Protein AF-J6ILP9-F1 (afdb_monomer_lite)

Structure (mmCIF, N/CA/C/O backbone):
data_AF-J6ILP9-F1
#
_entry.id   AF-J6ILP9-F1
#
loop_
_atom_site.group_PDB
_atom_site.id
_atom_site.type_symbol
_atom_site.label_atom_id
_atom_site.label_alt_id
_atom_site.label_comp_id
_atom_site.label_asym_id
_atom_site.label_entity_id
_atom_site.label_seq_id
_atom_site.pdbx_PDB_ins_code
_atom_site.Cartn_x
_atom_site.Cartn_y
_atom_site.Cartn_z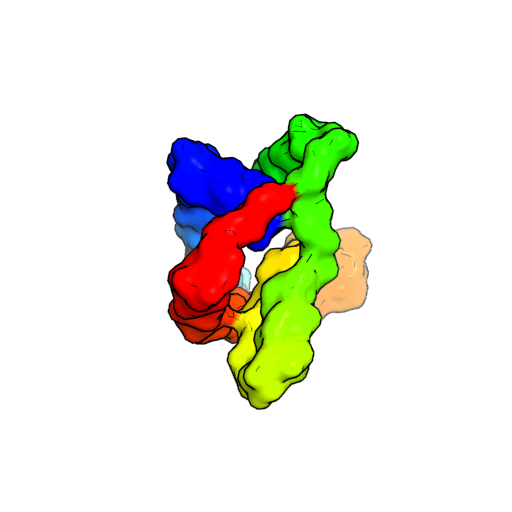
_atom_site.occupancy
_atom_site.B_iso_or_equiv
_atom_site.auth_seq_id
_atom_site.auth_comp_id
_atom_site.auth_asym_id
_atom_site.auth_atom_id
_atom_site.pdbx_PDB_model_num
ATOM 1 N N . MET A 1 1 ? -9.457 4.785 19.044 1.00 45.38 1 MET A N 1
ATOM 2 C CA . MET A 1 1 ? -8.866 5.696 18.059 1.00 45.38 1 MET A CA 1
ATOM 3 C C . MET A 1 1 ? -7.417 5.879 18.427 1.00 45.38 1 MET A C 1
ATOM 5 O O . MET A 1 1 ? -7.141 6.404 19.494 1.00 45.38 1 MET A O 1
ATOM 9 N N . THR A 1 2 ? -6.480 5.365 17.628 1.00 55.53 2 THR A N 1
ATOM 10 C CA . THR A 1 2 ? -5.105 5.849 17.805 1.00 55.53 2 THR A CA 1
ATOM 11 C C . THR A 1 2 ? -5.114 7.303 17.346 1.00 55.53 2 THR A C 1
ATOM 13 O O . THR A 1 2 ? -5.745 7.619 16.338 1.00 55.53 2 THR A O 1
ATOM 16 N N . ARG A 1 3 ? -4.427 8.213 18.041 1.00 59.03 3 ARG A N 1
ATOM 17 C CA . ARG A 1 3 ? -4.394 9.623 17.612 1.00 59.03 3 ARG A CA 1
ATOM 18 C C . ARG A 1 3 ? -3.878 9.844 16.195 1.00 59.03 3 ARG A C 1
ATOM 20 O O . ARG A 1 3 ? -4.102 10.908 15.642 1.00 59.03 3 ARG A O 1
ATOM 27 N N . LEU A 1 4 ? -3.211 8.854 15.603 1.00 61.06 4 LEU A N 1
ATOM 28 C CA . LEU A 1 4 ? -2.854 8.862 14.191 1.00 61.06 4 LEU A CA 1
ATOM 29 C C . LEU A 1 4 ? -4.095 8.899 13.288 1.00 61.06 4 LEU A C 1
ATOM 31 O O . LEU A 1 4 ? -4.177 9.699 12.365 1.00 61.06 4 LEU A O 1
ATOM 35 N N . GLU A 1 5 ? -5.085 8.060 13.587 1.00 60.81 5 GLU A N 1
ATOM 36 C CA . GLU A 1 5 ? -6.342 8.006 12.843 1.00 60.81 5 GLU A CA 1
ATOM 37 C C . GLU A 1 5 ? -7.188 9.262 13.075 1.00 60.81 5 GLU A C 1
ATOM 39 O O . GLU A 1 5 ? -7.799 9.757 12.131 1.00 60.81 5 GLU A O 1
ATOM 44 N N . ASP A 1 6 ? -7.187 9.813 14.293 1.00 61.84 6 ASP A N 1
ATOM 45 C CA . ASP A 1 6 ? -7.864 11.085 14.585 1.00 61.84 6 ASP A CA 1
ATOM 46 C C . ASP A 1 6 ? -7.164 12.268 13.930 1.00 61.84 6 ASP A C 1
ATOM 48 O O . ASP A 1 6 ? -7.821 13.158 13.397 1.00 61.84 6 ASP A O 1
ATOM 52 N N . HIS A 1 7 ? -5.831 12.261 13.910 1.00 63.66 7 HIS A N 1
ATOM 53 C CA . HIS A 1 7 ? -5.047 13.254 13.195 1.00 63.66 7 HIS A CA 1
ATOM 54 C C . HIS A 1 7 ? -5.366 13.214 11.704 1.00 63.66 7 HIS A C 1
ATOM 56 O O . HIS A 1 7 ? -5.635 14.260 11.134 1.00 63.66 7 HIS A O 1
ATOM 62 N N . TYR A 1 8 ? -5.442 12.033 11.086 1.00 65.38 8 TYR A N 1
ATOM 63 C CA . TYR A 1 8 ? -5.860 11.915 9.686 1.00 65.38 8 TYR A CA 1
ATOM 64 C C . TYR A 1 8 ? -7.339 12.237 9.464 1.00 65.38 8 TYR A C 1
ATOM 66 O O . TYR A 1 8 ? -7.713 12.665 8.377 1.00 65.38 8 TYR A O 1
ATOM 74 N N . ARG A 1 9 ? -8.198 12.092 10.476 1.00 63.53 9 ARG A N 1
ATOM 75 C CA . ARG A 1 9 ? -9.588 12.557 10.403 1.00 63.53 9 ARG A CA 1
ATOM 76 C C . ARG A 1 9 ? -9.684 14.088 10.445 1.00 63.53 9 ARG A C 1
ATOM 78 O O . ARG A 1 9 ? -10.529 14.649 9.755 1.00 63.53 9 ARG A O 1
ATOM 85 N N . LEU A 1 10 ? -8.846 14.751 11.244 1.00 60.47 10 LEU A N 1
ATOM 86 C CA . LEU A 1 10 ? -8.837 16.210 11.439 1.00 60.47 10 LEU A CA 1
ATOM 87 C C . LEU A 1 10 ? -7.968 16.955 10.411 1.00 60.47 10 LEU A C 1
ATOM 89 O O . LEU A 1 10 ? -8.250 18.100 10.067 1.00 60.47 10 LEU A O 1
ATOM 93 N N . HIS A 1 11 ? -6.940 16.292 9.889 1.00 64.88 11 HIS A N 1
ATOM 94 C CA . HIS A 1 11 ? -6.002 16.785 8.885 1.00 64.88 11 HIS A CA 1
ATOM 95 C C . HIS A 1 11 ? -5.864 15.754 7.753 1.00 64.88 11 HIS A C 1
ATOM 97 O O . HIS A 1 11 ? -4.792 15.186 7.555 1.00 64.88 11 HIS A O 1
ATOM 103 N N . PRO A 1 12 ? -6.942 15.480 6.997 1.00 59.50 12 PRO A N 1
ATOM 104 C CA . PRO A 1 12 ? -6.927 14.438 5.973 1.00 59.50 12 PRO A CA 1
ATOM 105 C C . PRO A 1 12 ? -6.024 14.784 4.791 1.00 59.50 12 PRO A C 1
ATOM 107 O O . PRO A 1 12 ? -5.537 13.883 4.121 1.00 59.50 12 PRO A O 1
ATOM 110 N N . PHE A 1 13 ? -5.801 16.072 4.522 1.00 61.31 13 PHE A N 1
ATOM 111 C CA . PHE A 1 13 ? -5.192 16.532 3.276 1.00 61.31 13 PHE A CA 1
ATOM 112 C C . PHE A 1 13 ? -3.766 16.012 3.020 1.00 61.31 13 PHE A C 1
ATOM 114 O O . PHE A 1 13 ? -3.552 15.500 1.924 1.00 61.31 13 PHE A O 1
ATOM 121 N N . PRO A 1 14 ? -2.802 16.077 3.961 1.00 68.75 14 PRO A N 1
ATOM 122 C CA . PRO A 1 14 ? -1.432 15.629 3.694 1.00 68.75 14 PRO A CA 1
ATOM 123 C C . PRO A 1 14 ? -1.358 14.122 3.420 1.00 68.75 14 PRO A C 1
ATOM 125 O O . PRO A 1 14 ? -0.902 13.710 2.352 1.00 68.75 14 PRO A O 1
ATOM 128 N N . PHE A 1 15 ? -1.923 13.311 4.316 1.00 71.56 15 PHE A N 1
ATOM 129 C CA . PHE A 1 15 ? -1.988 11.861 4.154 1.00 71.56 15 PHE A CA 1
ATOM 130 C C . PHE A 1 15 ? -2.765 11.442 2.900 1.00 71.56 15 PHE A C 1
ATOM 132 O O . PHE A 1 15 ? -2.312 10.578 2.152 1.00 71.56 15 PHE A O 1
ATOM 139 N N . PHE A 1 16 ? -3.919 12.062 2.633 1.00 78.94 16 PHE A N 1
ATOM 140 C CA . PHE A 1 16 ? -4.733 11.751 1.458 1.00 78.94 16 PHE A CA 1
ATOM 141 C C . PHE A 1 16 ? -3.986 12.050 0.158 1.00 78.94 16 PHE A C 1
ATOM 143 O O . PHE A 1 16 ? -3.983 11.213 -0.741 1.00 78.94 16 PHE A O 1
ATOM 150 N N . VAL A 1 17 ? -3.318 13.204 0.061 1.00 84.94 17 VAL A N 1
ATOM 151 C CA . VAL A 1 17 ? -2.549 13.577 -1.135 1.00 84.94 17 VAL A CA 1
ATOM 152 C C . VAL A 1 17 ? -1.388 12.612 -1.356 1.00 84.94 17 VAL A C 1
ATOM 154 O O . VAL A 1 17 ? -1.240 12.100 -2.465 1.00 84.94 17 VAL A O 1
ATOM 157 N N . VAL A 1 18 ? -0.606 12.305 -0.314 1.00 87.50 18 VAL A N 1
ATOM 158 C CA . VAL A 1 18 ? 0.511 11.348 -0.409 1.00 87.50 18 VAL A CA 1
ATOM 159 C C . VAL A 1 18 ? 0.009 9.959 -0.809 1.00 87.50 18 VAL A C 1
ATOM 161 O O . VAL A 1 18 ? 0.597 9.317 -1.678 1.00 87.50 18 VAL A O 1
ATOM 164 N N . HIS A 1 19 ? -1.109 9.508 -0.234 1.00 88.19 19 HIS A N 1
ATOM 165 C CA . HIS A 1 19 ? -1.693 8.207 -0.544 1.00 88.19 19 HIS A CA 1
ATOM 166 C C . HIS A 1 19 ? -2.227 8.136 -1.984 1.00 88.19 19 HIS A C 1
ATOM 168 O O . HIS A 1 19 ? -1.914 7.188 -2.702 1.00 88.19 19 HIS A O 1
ATOM 174 N N . MET A 1 20 ? -2.970 9.150 -2.445 1.00 91.88 20 MET A N 1
ATOM 175 C CA . MET A 1 20 ? -3.480 9.211 -3.823 1.00 91.88 20 MET A CA 1
ATOM 176 C C . MET A 1 20 ? -2.347 9.310 -4.850 1.00 91.88 20 MET A C 1
ATOM 178 O O . MET A 1 20 ? -2.360 8.589 -5.848 1.00 91.88 20 MET A O 1
ATOM 182 N N . ALA A 1 21 ? -1.334 10.144 -4.596 1.00 93.06 21 ALA A N 1
ATOM 183 C CA . ALA A 1 21 ? -0.142 10.211 -5.439 1.00 93.06 21 ALA A CA 1
ATOM 184 C C . ALA A 1 21 ? 0.591 8.858 -5.481 1.00 93.06 21 ALA A C 1
ATOM 186 O O . ALA A 1 21 ? 1.041 8.428 -6.544 1.00 93.06 21 ALA A O 1
ATOM 187 N N . GLY A 1 22 ? 0.651 8.155 -4.344 1.00 93.44 22 GLY A N 1
ATOM 188 C CA . GLY A 1 22 ? 1.220 6.813 -4.245 1.00 93.44 22 GLY A CA 1
ATOM 189 C C . GLY A 1 22 ? 0.478 5.802 -5.117 1.00 93.44 22 GLY A C 1
ATOM 190 O O . GLY A 1 22 ? 1.118 5.026 -5.819 1.00 93.44 22 GLY A O 1
ATOM 191 N N . ILE A 1 23 ? -0.858 5.852 -5.150 1.00 94.12 23 ILE A N 1
ATOM 192 C CA . ILE A 1 23 ? -1.677 5.002 -6.030 1.00 94.12 23 ILE A CA 1
ATOM 193 C C . ILE A 1 23 ? -1.348 5.267 -7.504 1.00 94.12 23 ILE A C 1
ATOM 195 O O . ILE A 1 23 ? -1.161 4.320 -8.264 1.00 94.12 23 ILE A O 1
ATOM 199 N N . VAL A 1 24 ? -1.230 6.533 -7.915 1.00 96.31 24 VAL A N 1
ATOM 200 C CA . VAL A 1 24 ? -0.883 6.883 -9.304 1.00 96.31 24 VAL A CA 1
ATOM 201 C C . VAL A 1 24 ? 0.509 6.361 -9.674 1.00 96.31 24 VAL A C 1
ATOM 203 O O . VAL A 1 24 ? 0.666 5.722 -10.716 1.00 96.31 24 VAL A O 1
ATOM 206 N N . ALA A 1 25 ? 1.506 6.570 -8.810 1.00 95.94 25 ALA A N 1
ATOM 207 C CA . ALA A 1 25 ? 2.857 6.048 -9.014 1.00 95.94 25 ALA A CA 1
ATOM 208 C C . ALA A 1 25 ? 2.869 4.511 -9.084 1.00 95.94 25 ALA A C 1
ATOM 210 O O . ALA A 1 25 ? 3.512 3.931 -9.957 1.00 95.94 25 ALA A O 1
ATOM 211 N N . PHE A 1 26 ? 2.102 3.848 -8.217 1.00 95.81 26 PHE A N 1
ATOM 212 C CA . PHE A 1 26 ? 1.958 2.397 -8.208 1.00 95.81 26 PHE A CA 1
ATOM 213 C C . PHE A 1 26 ? 1.343 1.861 -9.506 1.00 95.81 26 PHE A C 1
ATOM 215 O O . PHE A 1 26 ? 1.891 0.933 -10.100 1.00 95.81 26 PHE A O 1
ATOM 222 N N . LEU A 1 27 ? 0.260 2.471 -9.995 1.00 96.38 27 LEU A N 1
ATOM 223 C CA . LEU A 1 27 ? -0.357 2.093 -11.270 1.00 96.38 27 LEU A CA 1
ATOM 224 C C . LEU A 1 27 ? 0.620 2.267 -12.440 1.00 96.38 27 LEU A C 1
ATOM 226 O O . LEU A 1 27 ? 0.747 1.363 -13.265 1.00 96.38 27 LEU A O 1
ATOM 230 N N . ALA A 1 28 ? 1.358 3.379 -12.483 1.00 96.25 28 ALA A N 1
ATOM 231 C CA . ALA A 1 28 ? 2.386 3.605 -13.498 1.00 96.25 28 ALA A CA 1
ATOM 232 C C . ALA A 1 28 ? 3.503 2.545 -13.439 1.00 96.25 28 ALA A C 1
ATOM 234 O O . ALA A 1 28 ? 3.928 2.053 -14.488 1.00 96.25 28 ALA A O 1
ATOM 235 N N . SER A 1 29 ? 3.931 2.130 -12.239 1.00 95.19 29 SER A N 1
ATOM 236 C CA . SER A 1 29 ? 4.906 1.044 -12.058 1.00 95.19 29 SER A CA 1
ATOM 237 C C . SER A 1 29 ? 4.368 -0.312 -12.510 1.00 95.19 29 SER A C 1
ATOM 239 O O . SER A 1 29 ? 5.104 -1.053 -13.159 1.00 95.19 29 SER A O 1
ATOM 241 N N . ILE A 1 30 ? 3.104 -0.640 -12.218 1.00 95.12 30 ILE A N 1
ATOM 242 C CA . ILE A 1 30 ? 2.485 -1.899 -12.660 1.00 95.12 30 ILE A CA 1
ATOM 243 C C . ILE A 1 30 ? 2.395 -1.942 -14.182 1.00 95.12 30 ILE A C 1
ATOM 245 O O . ILE A 1 30 ? 2.836 -2.912 -14.791 1.00 95.12 30 ILE A O 1
ATOM 249 N N . ILE A 1 31 ? 1.834 -0.897 -14.797 1.00 94.69 31 ILE A N 1
ATOM 250 C CA . ILE A 1 31 ? 1.612 -0.854 -16.247 1.00 94.69 31 ILE A CA 1
ATOM 251 C C . ILE A 1 31 ? 2.951 -0.970 -16.974 1.00 94.69 31 ILE A C 1
ATOM 253 O O . ILE A 1 31 ? 3.115 -1.838 -17.829 1.00 94.69 31 ILE A O 1
ATOM 257 N N . SER A 1 32 ? 3.936 -0.157 -16.584 1.00 94.31 32 SER A N 1
ATOM 258 C CA . SER A 1 32 ? 5.275 -0.217 -17.179 1.00 94.31 32 SER A CA 1
ATOM 259 C C . SER A 1 32 ? 5.983 -1.549 -16.894 1.00 94.31 32 SER A C 1
ATOM 261 O O . SER A 1 32 ? 6.639 -2.082 -17.784 1.00 94.31 32 SER A O 1
ATOM 263 N N . GLY A 1 33 ? 5.796 -2.148 -15.713 1.00 92.50 33 GLY A N 1
ATOM 264 C CA . GLY A 1 33 ? 6.332 -3.471 -15.377 1.00 92.50 33 GLY A CA 1
ATOM 265 C C . GLY A 1 33 ? 5.750 -4.592 -16.246 1.00 92.50 33 GLY A C 1
ATOM 266 O O . GLY A 1 33 ? 6.502 -5.384 -16.808 1.00 92.50 33 GLY A O 1
ATOM 267 N N . ILE A 1 34 ? 4.426 -4.626 -16.430 1.00 92.44 34 ILE A N 1
ATOM 268 C CA . ILE A 1 34 ? 3.746 -5.602 -17.300 1.00 92.44 34 ILE A CA 1
ATOM 269 C C . ILE A 1 34 ? 4.199 -5.438 -18.753 1.00 92.44 34 ILE A C 1
ATOM 271 O O . ILE A 1 34 ? 4.459 -6.431 -19.437 1.00 92.44 34 ILE A O 1
ATOM 275 N N . MET A 1 35 ? 4.324 -4.197 -19.228 1.00 92.06 35 MET A N 1
ATOM 276 C CA . MET A 1 35 ? 4.828 -3.910 -20.570 1.00 92.06 35 MET A CA 1
ATOM 277 C C . MET A 1 35 ? 6.233 -4.492 -20.769 1.00 92.06 35 MET A C 1
ATOM 279 O O . MET A 1 35 ? 6.445 -5.235 -21.722 1.00 92.06 35 MET A O 1
ATOM 283 N N . LEU A 1 36 ? 7.159 -4.234 -19.841 1.00 90.38 36 LEU A N 1
ATOM 284 C CA . LEU A 1 36 ? 8.530 -4.754 -19.903 1.00 90.38 36 LEU A CA 1
ATOM 285 C C . LEU A 1 36 ? 8.598 -6.285 -19.790 1.00 90.38 36 LEU A C 1
ATOM 287 O O . LEU A 1 36 ? 9.436 -6.908 -20.434 1.00 90.38 36 LEU A O 1
ATOM 291 N N . MET A 1 37 ? 7.709 -6.904 -19.008 1.00 88.00 37 MET A N 1
ATOM 292 C CA . MET A 1 37 ? 7.625 -8.365 -18.902 1.00 88.00 37 MET A CA 1
ATOM 293 C C . MET A 1 37 ? 7.118 -9.025 -20.188 1.00 88.00 37 MET A C 1
ATOM 295 O O . MET A 1 37 ? 7.592 -10.095 -20.559 1.00 88.00 37 MET A O 1
ATOM 299 N N . THR A 1 38 ? 6.130 -8.418 -20.845 1.00 88.00 38 THR A N 1
ATOM 300 C CA . THR A 1 38 ? 5.487 -8.982 -22.044 1.00 88.00 38 THR A CA 1
ATOM 301 C C . THR A 1 38 ? 6.230 -8.642 -23.330 1.00 88.00 38 THR A C 1
ATOM 303 O O . THR A 1 38 ? 6.163 -9.403 -24.289 1.00 88.00 38 THR A O 1
ATOM 306 N N . ASN A 1 39 ? 6.957 -7.524 -23.348 1.00 86.94 39 ASN A N 1
ATOM 307 C CA . ASN A 1 39 ? 7.714 -7.048 -24.498 1.00 86.94 39 ASN A CA 1
ATOM 308 C C . ASN A 1 39 ? 9.097 -6.549 -24.038 1.00 86.94 39 ASN A C 1
ATOM 310 O O . ASN A 1 39 ? 9.304 -5.342 -23.906 1.00 86.94 39 ASN A O 1
ATOM 314 N N . PRO A 1 40 ? 10.066 -7.454 -23.807 1.00 76.38 40 PRO A N 1
ATOM 315 C CA . PRO A 1 40 ? 11.388 -7.095 -23.280 1.00 76.38 40 PRO A CA 1
ATOM 316 C C . PRO A 1 40 ? 12.215 -6.192 -24.204 1.00 76.38 40 PRO A C 1
ATOM 318 O O . PRO A 1 40 ? 13.176 -5.576 -23.760 1.00 76.38 40 PRO A O 1
ATOM 321 N N . SER A 1 41 ? 11.853 -6.116 -25.488 1.00 77.62 41 SER A N 1
ATOM 322 C CA . SER A 1 41 ? 12.469 -5.227 -26.478 1.00 77.62 41 SER A CA 1
ATOM 323 C C . SER A 1 41 ? 11.885 -3.810 -26.475 1.00 77.62 41 SER A C 1
ATOM 325 O O . SER A 1 41 ? 12.218 -3.024 -27.361 1.00 77.62 41 SER A O 1
ATOM 327 N N . LEU A 1 42 ? 10.962 -3.496 -25.556 1.00 75.69 42 LEU A N 1
ATOM 328 C CA . LEU A 1 42 ? 10.403 -2.155 -25.433 1.00 75.69 42 LEU A CA 1
ATOM 329 C C . LEU A 1 42 ? 11.478 -1.130 -25.081 1.00 75.69 42 LEU A C 1
ATOM 331 O O . LEU A 1 42 ? 12.419 -1.385 -24.335 1.00 75.69 42 LEU A O 1
ATOM 335 N N . ASP A 1 43 ? 11.271 0.053 -25.640 1.00 71.88 43 ASP A N 1
ATOM 336 C CA . ASP A 1 43 ? 12.248 1.123 -25.700 1.00 71.88 43 ASP A CA 1
ATOM 337 C C . ASP A 1 43 ? 12.614 1.709 -24.321 1.00 71.88 43 ASP A C 1
ATOM 339 O O . ASP A 1 43 ? 11.923 1.510 -23.310 1.00 71.88 43 ASP A O 1
ATOM 343 N N . ASN A 1 44 ? 13.674 2.523 -24.298 1.00 82.94 44 ASN A N 1
ATOM 344 C CA . ASN A 1 44 ? 14.208 3.183 -23.096 1.00 82.94 44 ASN A CA 1
ATOM 345 C C . ASN A 1 44 ? 13.144 3.926 -22.262 1.00 82.94 44 ASN A C 1
ATOM 347 O O . ASN A 1 44 ? 13.278 4.051 -21.041 1.00 82.94 44 ASN A O 1
ATOM 351 N N . THR A 1 45 ? 12.064 4.395 -22.891 1.00 87.12 45 THR A N 1
ATOM 352 C CA . THR A 1 45 ? 10.968 5.110 -22.230 1.00 87.12 45 THR A CA 1
ATOM 353 C C . THR A 1 45 ? 10.222 4.250 -21.211 1.00 87.12 45 THR A C 1
ATOM 355 O O . THR A 1 45 ? 9.954 4.733 -20.113 1.00 87.12 45 THR A O 1
ATOM 358 N N . ALA A 1 46 ? 9.915 2.982 -21.508 1.00 88.75 46 ALA A N 1
ATOM 359 C CA . ALA A 1 46 ? 9.187 2.115 -20.573 1.00 88.75 46 ALA A CA 1
ATOM 360 C C . ALA A 1 46 ? 10.033 1.807 -19.327 1.00 88.75 46 ALA A C 1
ATOM 362 O O . ALA A 1 46 ? 9.548 1.900 -18.197 1.00 88.75 46 ALA A O 1
ATOM 363 N N . HIS A 1 47 ? 11.327 1.543 -19.527 1.00 89.88 47 HIS A N 1
ATOM 364 C CA . HIS A 1 47 ? 12.297 1.397 -18.443 1.00 89.88 47 HIS A CA 1
ATOM 365 C C . HIS A 1 47 ? 12.422 2.666 -17.595 1.00 89.88 47 HIS A C 1
ATOM 367 O O . HIS A 1 47 ? 12.474 2.586 -16.366 1.00 89.88 47 HIS A O 1
ATOM 373 N N . MET A 1 48 ? 12.460 3.837 -18.233 1.00 93.06 48 MET A N 1
ATOM 374 C CA . MET A 1 48 ? 12.539 5.117 -17.536 1.00 93.06 48 MET A CA 1
ATOM 375 C C . MET A 1 48 ? 11.283 5.380 -16.701 1.00 93.06 48 MET A C 1
ATOM 377 O O . MET A 1 48 ? 11.408 5.692 -15.518 1.00 93.06 48 MET A O 1
ATOM 381 N N . VAL A 1 49 ? 10.089 5.195 -17.277 1.00 94.62 49 VAL A N 1
ATOM 382 C CA . VAL A 1 49 ? 8.815 5.342 -16.557 1.00 94.62 49 VAL A CA 1
ATOM 383 C C . VAL A 1 49 ? 8.783 4.411 -15.353 1.00 94.62 49 VAL A C 1
ATOM 385 O O . VAL A 1 49 ? 8.537 4.889 -14.251 1.00 94.62 49 VAL A O 1
ATOM 388 N N . HIS A 1 50 ? 9.124 3.131 -15.531 1.00 94.25 50 HIS A N 1
ATOM 389 C CA . HIS A 1 50 ? 9.122 2.150 -14.445 1.00 94.25 50 HIS A CA 1
ATOM 390 C C . HIS A 1 50 ? 10.061 2.534 -13.295 1.00 94.25 50 HIS A C 1
ATOM 392 O O . HIS A 1 50 ? 9.701 2.423 -12.121 1.00 94.25 50 HIS A O 1
ATOM 398 N N . ARG A 1 51 ? 11.270 3.015 -13.611 1.00 91.88 51 ARG A N 1
ATOM 399 C CA . ARG A 1 51 ? 12.242 3.462 -12.602 1.00 91.88 51 ARG A CA 1
ATOM 400 C C . ARG A 1 51 ? 11.759 4.710 -11.869 1.00 91.88 51 ARG A C 1
ATOM 402 O O . ARG A 1 51 ? 11.806 4.739 -10.642 1.00 91.88 51 ARG A O 1
ATOM 409 N N . ILE A 1 52 ? 11.283 5.717 -12.603 1.00 94.88 52 ILE A N 1
ATOM 410 C CA . ILE A 1 52 ? 10.809 6.981 -12.024 1.00 94.88 52 ILE A CA 1
ATOM 411 C C . ILE A 1 52 ? 9.586 6.738 -11.142 1.00 94.88 52 ILE A C 1
ATOM 413 O O . ILE A 1 52 ? 9.558 7.209 -10.008 1.00 94.88 52 ILE A O 1
ATOM 417 N N . SER A 1 53 ? 8.597 5.983 -11.621 1.00 96.25 53 SER A N 1
ATOM 418 C CA . SER A 1 53 ? 7.385 5.703 -10.853 1.00 96.25 53 SER A CA 1
ATOM 419 C C . SER A 1 53 ? 7.687 4.876 -9.602 1.00 96.25 53 SER A C 1
ATOM 421 O O . SER A 1 53 ? 7.144 5.162 -8.538 1.00 96.25 53 SER A O 1
ATOM 423 N N . SER A 1 54 ? 8.622 3.924 -9.679 1.00 94.25 54 SER A N 1
ATOM 424 C CA . SER A 1 54 ? 9.033 3.121 -8.519 1.00 94.25 54 SER A CA 1
ATOM 425 C C . SER A 1 54 ? 9.826 3.938 -7.493 1.00 94.25 54 SER A C 1
ATOM 427 O O . SER A 1 54 ? 9.614 3.787 -6.290 1.00 94.25 54 SER A O 1
ATOM 429 N N . ALA A 1 55 ? 10.686 4.857 -7.943 1.00 92.81 55 ALA A N 1
ATOM 430 C CA . ALA A 1 55 ? 11.372 5.800 -7.061 1.00 92.81 55 ALA A CA 1
ATOM 431 C C . ALA A 1 55 ? 10.386 6.782 -6.406 1.00 92.81 55 ALA A C 1
ATOM 433 O O . ALA A 1 55 ? 10.462 7.021 -5.201 1.00 92.81 55 ALA A O 1
ATOM 434 N N . ALA A 1 56 ? 9.423 7.306 -7.168 1.00 94.25 56 ALA A N 1
ATOM 435 C CA . ALA A 1 56 ? 8.363 8.158 -6.640 1.00 94.25 56 ALA A CA 1
ATOM 436 C C . ALA A 1 56 ? 7.521 7.418 -5.590 1.00 94.25 56 ALA A C 1
ATOM 438 O O . ALA A 1 56 ? 7.257 7.969 -4.523 1.00 94.25 56 ALA A O 1
ATOM 439 N N . LEU A 1 57 ? 7.167 6.154 -5.848 1.00 93.44 57 LEU A N 1
ATOM 440 C CA . LEU A 1 57 ? 6.447 5.308 -4.898 1.00 93.44 57 LEU A CA 1
ATOM 441 C C . LEU A 1 57 ? 7.229 5.134 -3.586 1.00 93.44 57 LEU A C 1
ATOM 443 O O . LEU A 1 57 ? 6.640 5.261 -2.514 1.00 93.44 57 LEU A O 1
ATOM 447 N N . LEU A 1 58 ? 8.549 4.915 -3.654 1.00 90.88 58 LEU A N 1
ATOM 448 C CA . LEU A 1 58 ? 9.406 4.852 -2.466 1.00 90.88 58 LEU A CA 1
ATOM 449 C C . LEU A 1 58 ? 9.390 6.164 -1.679 1.00 90.88 58 LEU A C 1
ATOM 451 O O . LEU A 1 58 ? 9.210 6.152 -0.464 1.00 90.88 58 LEU A O 1
ATOM 455 N N . LEU A 1 59 ? 9.590 7.293 -2.360 1.00 91.75 59 LEU A N 1
ATOM 456 C CA . LEU A 1 59 ? 9.661 8.606 -1.717 1.00 91.75 59 LEU A CA 1
ATOM 457 C C . LEU A 1 59 ? 8.337 8.974 -1.043 1.00 91.75 59 LEU A C 1
ATOM 459 O O . LEU A 1 59 ? 8.338 9.441 0.094 1.00 91.75 59 LEU A O 1
ATOM 463 N N . LEU A 1 60 ? 7.210 8.713 -1.709 1.00 91.88 60 LEU A N 1
ATOM 464 C CA . LEU A 1 60 ? 5.873 8.926 -1.152 1.00 91.88 60 LEU A CA 1
ATOM 465 C C . LEU A 1 60 ? 5.615 8.008 0.045 1.00 91.88 60 LEU A C 1
ATOM 467 O O . LEU A 1 60 ? 5.066 8.447 1.055 1.00 91.88 60 LEU A O 1
ATOM 471 N N . PHE A 1 61 ? 6.066 6.755 -0.024 1.00 87.81 61 PHE A N 1
ATOM 472 C CA . PHE A 1 61 ? 5.991 5.835 1.103 1.00 87.81 61 PHE A CA 1
ATOM 473 C C . PHE A 1 61 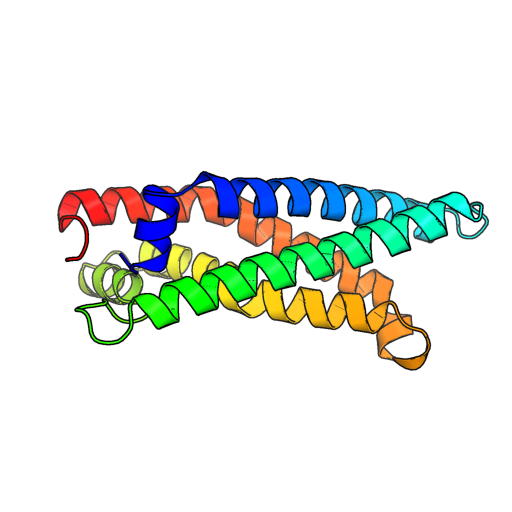? 6.813 6.325 2.307 1.00 87.81 61 PHE A C 1
ATOM 475 O O . PHE A 1 61 ? 6.303 6.359 3.428 1.00 87.81 61 PHE A O 1
ATOM 482 N N . VAL A 1 62 ? 8.056 6.764 2.087 1.00 88.38 62 VAL A N 1
ATOM 483 C CA . VAL A 1 62 ? 8.913 7.340 3.137 1.00 88.38 62 VAL A CA 1
ATOM 484 C C . VAL A 1 62 ? 8.282 8.600 3.727 1.00 88.38 62 VAL A C 1
ATOM 486 O O . VAL A 1 62 ? 8.273 8.749 4.947 1.00 88.38 62 VAL A O 1
ATOM 489 N N . ALA A 1 63 ? 7.708 9.474 2.897 1.00 87.62 63 ALA A N 1
ATOM 490 C CA . ALA A 1 63 ? 6.998 10.663 3.359 1.00 87.62 63 ALA A CA 1
ATOM 491 C C . ALA A 1 63 ? 5.808 10.299 4.264 1.00 87.62 63 ALA A C 1
ATOM 493 O O . ALA A 1 63 ? 5.690 10.844 5.362 1.00 87.62 63 ALA A O 1
ATOM 494 N N . GLY A 1 64 ? 4.981 9.328 3.860 1.00 83.81 64 GLY A N 1
ATOM 495 C CA . GLY A 1 64 ? 3.859 8.843 4.670 1.00 83.81 64 GLY A CA 1
ATOM 496 C C . GLY A 1 64 ? 4.302 8.197 5.989 1.00 83.81 64 GLY A C 1
ATOM 497 O O . GLY A 1 64 ? 3.707 8.445 7.037 1.00 83.81 64 GLY A O 1
ATOM 498 N N . MET A 1 65 ? 5.390 7.420 5.973 1.00 81.81 65 MET A N 1
ATOM 499 C CA . MET A 1 65 ? 5.986 6.854 7.189 1.00 81.81 65 MET A CA 1
ATOM 500 C C . MET A 1 65 ? 6.538 7.938 8.120 1.00 81.81 65 MET A C 1
ATOM 502 O O . MET A 1 65 ? 6.317 7.878 9.329 1.00 81.81 65 MET A O 1
ATOM 506 N N . ALA A 1 66 ? 7.233 8.938 7.575 1.00 83.56 66 ALA A N 1
ATOM 507 C CA . ALA A 1 66 ? 7.767 10.056 8.343 1.00 83.56 66 ALA A CA 1
ATOM 508 C C . ALA A 1 66 ? 6.639 10.857 9.005 1.00 83.56 66 ALA A C 1
ATOM 510 O O . ALA A 1 66 ? 6.712 11.140 10.200 1.00 83.56 66 ALA A O 1
ATOM 511 N N . GLU A 1 67 ? 5.564 11.147 8.269 1.00 80.94 67 GLU A N 1
ATOM 512 C CA . GLU A 1 67 ? 4.357 11.763 8.820 1.00 80.94 67 GLU A CA 1
ATOM 513 C C . GLU A 1 67 ? 3.785 10.918 9.965 1.00 80.94 67 GLU A C 1
ATOM 515 O O . GLU A 1 67 ? 3.554 11.436 11.061 1.00 80.94 67 GLU A O 1
ATOM 520 N N . ALA A 1 68 ? 3.636 9.604 9.762 1.00 76.81 68 ALA A N 1
ATOM 521 C CA . ALA A 1 68 ? 3.106 8.713 10.786 1.00 76.81 68 ALA A CA 1
ATOM 522 C C . ALA A 1 68 ? 3.959 8.719 12.072 1.00 76.81 68 ALA A C 1
ATOM 524 O O . ALA A 1 68 ? 3.432 8.780 13.189 1.00 76.81 68 ALA A O 1
ATOM 525 N N . VAL A 1 69 ? 5.287 8.707 11.925 1.00 77.25 69 VAL A N 1
ATOM 526 C CA . VAL A 1 69 ? 6.237 8.800 13.043 1.00 77.25 69 VAL A CA 1
ATOM 527 C C . VAL A 1 69 ? 6.125 10.150 13.750 1.00 77.25 69 VAL A C 1
ATOM 529 O O . VAL A 1 69 ? 6.027 10.175 14.977 1.00 77.25 69 VAL A O 1
ATOM 532 N N . ILE A 1 70 ? 6.084 11.263 13.011 1.00 78.88 70 ILE A N 1
ATOM 533 C CA . ILE A 1 70 ? 5.966 12.618 13.572 1.00 78.88 70 ILE A CA 1
ATOM 534 C C . ILE A 1 70 ? 4.678 12.754 14.387 1.00 78.88 70 ILE A C 1
ATOM 536 O O . ILE A 1 70 ? 4.709 13.241 15.520 1.00 78.88 70 ILE A O 1
ATOM 540 N N . VAL A 1 71 ? 3.545 12.300 13.850 1.00 73.19 71 VAL A N 1
ATOM 541 C CA . VAL A 1 71 ? 2.247 12.363 14.539 1.00 73.19 71 VAL A CA 1
ATOM 542 C C . VAL A 1 71 ? 2.260 11.507 15.806 1.00 73.19 71 VAL A C 1
ATOM 544 O O . VAL A 1 71 ? 1.777 11.944 16.858 1.00 73.19 71 VAL A O 1
ATOM 547 N N . LYS A 1 72 ? 2.854 10.308 15.745 1.00 71.19 72 LYS A N 1
ATOM 548 C CA . LYS A 1 72 ? 2.987 9.425 16.909 1.00 71.19 72 LYS A CA 1
ATOM 549 C C . LYS A 1 72 ? 3.898 10.027 17.980 1.00 71.19 72 LYS A C 1
ATOM 551 O O . LYS A 1 72 ? 3.520 10.019 19.149 1.00 71.19 72 LYS A O 1
ATOM 556 N N . ALA A 1 73 ? 5.035 10.604 17.594 1.00 72.06 73 ALA A N 1
ATOM 557 C CA . ALA A 1 73 ? 5.967 11.271 18.502 1.00 72.06 73 ALA A CA 1
ATOM 558 C C . ALA A 1 73 ? 5.326 12.486 19.189 1.00 72.06 73 ALA A C 1
ATOM 560 O O . ALA A 1 73 ? 5.398 12.616 20.407 1.00 72.06 73 ALA A O 1
ATOM 561 N N . ARG A 1 74 ? 4.600 13.329 18.439 1.00 71.62 74 ARG A N 1
ATOM 562 C CA . ARG A 1 74 ? 3.845 14.471 18.996 1.00 71.62 74 ARG A CA 1
ATOM 563 C C . ARG A 1 74 ? 2.703 14.054 19.927 1.00 71.62 74 ARG A C 1
ATOM 565 O O . ARG A 1 74 ? 2.231 14.860 20.726 1.00 71.62 74 ARG A O 1
ATOM 572 N N . SER A 1 75 ? 2.249 12.809 19.817 1.00 62.84 75 SER A N 1
ATOM 573 C CA . SER A 1 75 ? 1.195 12.234 20.654 1.00 62.84 75 SER A CA 1
ATOM 574 C C . SER A 1 75 ? 1.732 11.437 21.849 1.00 62.84 75 SER A C 1
ATOM 576 O O . SER A 1 75 ? 0.928 10.917 22.624 1.00 62.84 75 SER A O 1
ATOM 578 N N . ALA A 1 76 ? 3.056 11.324 22.009 1.00 58.81 76 ALA A N 1
ATOM 579 C CA . ALA A 1 76 ? 3.676 10.622 23.128 1.00 58.81 76 ALA A CA 1
ATOM 580 C C . ALA A 1 76 ? 3.348 11.313 24.466 1.00 58.81 76 ALA A C 1
ATOM 582 O O . ALA A 1 76 ? 3.325 12.539 24.555 1.00 58.81 76 ALA A O 1
ATOM 583 N N . GLY A 1 77 ? 3.060 10.524 25.505 1.00 54.00 77 GLY A N 1
ATOM 584 C CA . GLY A 1 77 ? 2.741 11.032 26.847 1.00 54.00 77 GLY A CA 1
ATOM 585 C C . GLY A 1 77 ? 1.296 11.504 27.060 1.00 54.00 77 GLY A C 1
ATOM 586 O O . GLY A 1 77 ? 0.963 11.939 28.157 1.00 54.00 77 GLY A O 1
ATOM 587 N N . ARG A 1 78 ? 0.413 11.406 26.058 1.00 59.44 78 ARG A N 1
ATOM 588 C CA . ARG A 1 78 ? -1.039 11.587 26.250 1.00 59.44 78 ARG A CA 1
ATOM 589 C C . ARG A 1 78 ? -1.725 10.216 26.283 1.00 59.44 78 ARG A C 1
ATOM 591 O O . ARG A 1 78 ? -1.181 9.277 25.706 1.00 59.44 78 ARG A O 1
ATOM 598 N N . SER A 1 79 ? -2.900 10.114 26.923 1.00 54.62 79 SER A N 1
ATOM 599 C CA . SER A 1 79 ? -3.802 8.952 26.790 1.00 54.62 79 SER A CA 1
ATOM 600 C C . SER A 1 79 ? -3.886 8.573 25.314 1.00 54.62 79 SER A C 1
ATOM 602 O O . SER A 1 79 ? -4.328 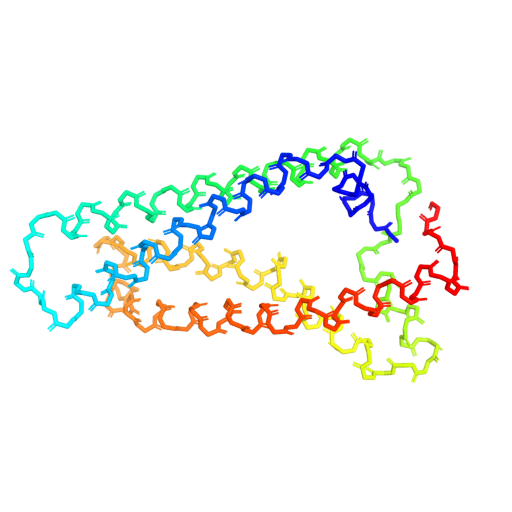9.374 24.491 1.00 54.62 79 SER A O 1
ATOM 604 N N . ASN A 1 80 ? -3.335 7.419 24.958 1.00 54.72 80 ASN A N 1
ATOM 605 C CA . ASN A 1 80 ? -3.342 6.920 23.597 1.00 54.72 80 ASN A CA 1
ATOM 606 C C . ASN A 1 80 ? -3.677 5.438 23.729 1.00 54.72 80 ASN A C 1
ATOM 608 O O . ASN A 1 80 ? -2.900 4.705 24.353 1.00 54.72 80 ASN A O 1
ATOM 612 N N . PRO A 1 81 ? -4.823 4.979 23.209 1.00 57.69 81 PRO A N 1
ATOM 613 C CA . PRO A 1 81 ? -5.154 3.572 23.299 1.00 57.69 81 PRO A CA 1
ATOM 614 C C . PRO A 1 81 ? -4.071 2.759 22.572 1.00 57.69 81 PRO A C 1
ATOM 616 O O . PRO A 1 81 ? -3.601 3.173 21.501 1.00 57.69 81 PRO A O 1
ATOM 619 N N . PRO A 1 82 ? -3.635 1.625 23.147 1.00 57.88 82 PRO A N 1
ATOM 620 C CA . PRO A 1 82 ? -2.560 0.826 22.580 1.00 57.88 82 PRO A CA 1
ATOM 621 C C . PRO A 1 82 ? -2.923 0.335 21.176 1.00 57.88 82 PRO A C 1
ATOM 623 O O . PRO A 1 82 ? -4.098 0.209 20.807 1.00 57.88 82 PRO A O 1
ATOM 626 N N . PHE A 1 83 ? -1.894 0.038 20.378 1.00 56.12 83 PHE A N 1
ATOM 627 C CA . PHE A 1 83 ? -2.086 -0.625 19.092 1.00 56.12 83 PHE A CA 1
ATOM 628 C C . PHE A 1 83 ? -2.911 -1.902 19.306 1.00 56.12 83 PHE A C 1
ATOM 630 O O . PHE A 1 83 ? -2.610 -2.688 20.197 1.00 56.12 83 PHE A O 1
ATOM 637 N N . GLY A 1 84 ? -3.978 -2.081 18.526 1.00 60.81 84 GLY A N 1
ATOM 638 C CA . GLY A 1 84 ? -4.882 -3.221 18.694 1.00 60.81 84 GLY A CA 1
ATOM 639 C C . GLY A 1 84 ? -6.009 -3.037 19.719 1.00 60.81 84 GLY A C 1
ATOM 640 O O . GLY A 1 84 ? -6.809 -3.953 19.859 1.00 60.81 84 GLY A O 1
ATOM 641 N N . TYR A 1 85 ? -6.178 -1.875 20.366 1.00 65.56 85 TYR A N 1
ATOM 642 C CA . TYR A 1 85 ? -7.311 -1.628 21.283 1.00 65.56 85 TYR A CA 1
ATOM 643 C C . TYR A 1 85 ? -8.676 -2.009 20.681 1.00 65.56 85 TYR A C 1
ATOM 645 O O . TYR A 1 85 ? -9.482 -2.661 21.333 1.00 65.56 85 TYR A O 1
ATOM 653 N N . ARG A 1 86 ? -8.922 -1.669 19.406 1.00 68.56 86 ARG A N 1
ATOM 654 C CA . ARG A 1 86 ? -10.170 -2.048 18.721 1.00 68.56 86 ARG A CA 1
ATOM 655 C C . ARG A 1 86 ? -10.285 -3.548 18.465 1.00 68.56 86 ARG A C 1
ATOM 657 O O . ARG A 1 86 ? -11.389 -4.069 18.504 1.00 68.56 86 ARG A O 1
ATOM 664 N N . TYR A 1 87 ? -9.167 -4.230 18.213 1.00 69.00 87 TYR A N 1
ATOM 665 C CA . TYR A 1 87 ? -9.161 -5.687 18.095 1.00 69.00 87 TYR A CA 1
ATOM 666 C C . TYR A 1 87 ? -9.573 -6.329 19.422 1.00 69.00 87 TYR A C 1
ATOM 668 O O . TYR A 1 87 ? -10.480 -7.155 19.422 1.00 69.00 87 TYR A O 1
ATOM 676 N N . HIS A 1 88 ? -8.976 -5.894 20.536 1.00 70.19 88 HIS A N 1
ATOM 677 C CA . HIS A 1 88 ? -9.342 -6.375 21.869 1.00 70.19 88 HIS A CA 1
ATOM 678 C C . HIS A 1 88 ? -10.808 -6.065 22.188 1.00 70.19 88 HIS A C 1
ATOM 680 O O . HIS A 1 88 ? -11.565 -6.982 22.462 1.00 70.19 88 HIS A O 1
ATOM 686 N N . ALA A 1 89 ? -11.261 -4.825 21.981 1.00 67.19 89 ALA A N 1
ATOM 687 C CA . ALA A 1 89 ? -12.657 -4.450 22.211 1.00 67.19 89 ALA A CA 1
ATOM 688 C C . ALA A 1 89 ? -13.663 -5.278 21.380 1.00 67.19 89 ALA A C 1
ATOM 690 O O . ALA A 1 89 ? -14.721 -5.650 21.885 1.00 67.19 89 ALA A O 1
ATOM 691 N N . LEU A 1 90 ? -13.342 -5.604 20.120 1.00 69.88 90 LEU A N 1
ATOM 692 C CA . LEU A 1 90 ? -14.178 -6.462 19.269 1.00 69.88 90 LEU A CA 1
ATOM 693 C C . LEU A 1 90 ? -14.151 -7.929 19.712 1.00 69.88 90 LEU A C 1
ATOM 695 O O . LEU A 1 90 ? -15.194 -8.586 19.711 1.00 69.88 90 LEU A O 1
ATOM 699 N N . ALA A 1 91 ? -12.974 -8.441 20.076 1.00 72.25 91 ALA A N 1
ATOM 700 C CA . ALA A 1 91 ? -12.802 -9.808 20.555 1.00 72.25 91 ALA A CA 1
ATOM 701 C C . ALA A 1 91 ? -13.544 -10.029 21.882 1.00 72.25 91 ALA A C 1
ATOM 703 O O . ALA A 1 91 ? -14.282 -11.008 22.010 1.00 72.25 91 ALA A O 1
ATOM 704 N N . ASP A 1 92 ? -13.419 -9.078 22.807 1.00 74.06 92 ASP A N 1
ATOM 705 C CA . ASP A 1 92 ? -14.038 -9.099 24.134 1.00 74.06 92 ASP A CA 1
ATOM 706 C C . ASP A 1 92 ? -15.567 -8.938 24.051 1.00 74.06 92 ASP A C 1
ATOM 708 O O . ASP A 1 92 ? -16.302 -9.515 24.847 1.00 74.06 92 ASP A O 1
ATOM 712 N N . SER A 1 93 ? -16.066 -8.235 23.026 1.00 71.25 93 SER A N 1
ATOM 713 C CA . SER A 1 93 ? -17.504 -8.064 22.753 1.00 71.25 93 SER A CA 1
ATOM 714 C C . SER A 1 93 ? -18.135 -9.221 21.956 1.00 71.25 93 SER A C 1
ATOM 716 O O . SER A 1 93 ? -19.287 -9.125 21.535 1.00 71.25 93 SER A O 1
ATOM 718 N N . GLY A 1 94 ? -17.396 -10.305 21.690 1.00 74.50 94 GLY A N 1
ATOM 719 C CA . GLY A 1 94 ? -17.899 -11.488 20.978 1.00 74.50 94 GLY A CA 1
ATOM 720 C C . GLY A 1 94 ? -17.940 -11.379 19.445 1.00 74.50 94 GLY A C 1
ATOM 721 O O . GLY A 1 94 ? -18.293 -12.351 18.773 1.00 74.50 94 GLY A O 1
ATOM 722 N N . PHE A 1 95 ? -17.504 -10.259 18.855 1.00 79.31 95 PHE A N 1
ATOM 723 C CA . PHE A 1 95 ? -17.465 -10.030 17.402 1.00 79.31 95 PHE A CA 1
ATOM 724 C C . PHE A 1 95 ? -16.188 -10.602 16.763 1.00 79.31 95 PHE A C 1
ATOM 726 O O . PHE A 1 95 ? -15.420 -9.903 16.101 1.00 79.31 95 PHE A O 1
ATOM 733 N N . LYS A 1 96 ? -15.948 -11.909 16.938 1.00 81.38 96 LYS A N 1
ATOM 734 C CA . LYS A 1 96 ? -14.696 -12.583 16.524 1.00 81.38 96 LYS A CA 1
ATOM 735 C C . LYS A 1 96 ? -14.365 -12.420 15.034 1.00 81.38 96 LYS A C 1
ATOM 737 O O . LYS A 1 96 ? -13.202 -12.249 14.676 1.00 81.38 96 LYS A O 1
ATOM 742 N N . ARG A 1 97 ? -15.379 -12.448 14.161 1.00 84.81 97 ARG A N 1
ATOM 743 C CA . ARG A 1 97 ? -15.205 -12.251 12.710 1.00 84.81 97 ARG A CA 1
ATOM 744 C C . ARG A 1 97 ? -14.728 -10.835 12.382 1.00 84.81 97 ARG A C 1
ATOM 746 O O . ARG A 1 97 ? -13.797 -10.674 11.597 1.00 84.81 97 ARG A O 1
ATOM 753 N N . ASP A 1 98 ? -15.333 -9.830 12.999 1.00 83.94 98 ASP A N 1
ATOM 754 C CA . ASP A 1 98 ? -14.998 -8.426 12.755 1.00 83.94 98 ASP A CA 1
ATOM 755 C C . ASP A 1 98 ? -13.625 -8.082 13.339 1.00 83.94 98 ASP A C 1
ATOM 757 O O . ASP A 1 98 ? -12.835 -7.385 12.699 1.00 83.94 98 ASP A O 1
ATOM 761 N N . ALA A 1 99 ? -13.290 -8.661 14.499 1.00 81.69 99 ALA A N 1
ATOM 762 C CA . ALA A 1 99 ? -11.951 -8.592 15.073 1.00 81.69 99 ALA A CA 1
ATOM 763 C C . ALA A 1 99 ? -10.896 -9.137 14.094 1.00 81.69 99 ALA A C 1
ATOM 765 O O . ALA A 1 99 ? -9.890 -8.472 13.845 1.00 81.69 99 ALA A O 1
ATOM 766 N N . ALA A 1 100 ? -11.143 -10.301 13.482 1.00 85.69 100 ALA A N 1
ATOM 767 C CA . ALA A 1 100 ? -10.229 -10.904 12.513 1.00 85.69 100 ALA A CA 1
ATOM 768 C C . ALA A 1 100 ? -10.063 -10.055 11.241 1.00 85.69 100 ALA A C 1
ATOM 770 O O . ALA A 1 100 ? -8.937 -9.842 10.795 1.00 85.69 100 ALA A O 1
ATOM 771 N N . ILE A 1 101 ? -11.154 -9.520 10.679 1.00 86.62 101 ILE A N 1
ATOM 772 C CA . ILE A 1 101 ? -11.107 -8.643 9.495 1.00 86.62 101 ILE A CA 1
ATOM 773 C C . ILE A 1 101 ? -10.313 -7.366 9.797 1.00 86.62 101 ILE A C 1
ATOM 775 O O . ILE A 1 101 ? -9.431 -6.982 9.026 1.00 86.62 101 ILE A O 1
ATOM 779 N N . TYR A 1 102 ? -10.597 -6.718 10.931 1.00 84.19 102 TYR A N 1
ATOM 780 C CA . TYR A 1 102 ? -9.905 -5.500 11.345 1.00 84.19 102 TYR A CA 1
ATOM 781 C C . TYR A 1 102 ? -8.416 -5.749 11.615 1.00 84.19 102 TYR A C 1
ATOM 783 O O . TYR A 1 102 ? -7.568 -4.950 11.204 1.00 84.19 102 TYR A O 1
ATOM 791 N N . ALA A 1 103 ? -8.085 -6.866 12.270 1.00 84.06 103 ALA A N 1
ATOM 792 C CA . ALA A 1 103 ? -6.707 -7.272 12.517 1.00 84.06 103 ALA A CA 1
ATOM 793 C C . ALA A 1 103 ? -5.966 -7.548 11.205 1.00 84.06 103 ALA A C 1
ATOM 795 O O . ALA A 1 103 ? -4.894 -6.984 10.994 1.00 84.06 103 ALA A O 1
ATOM 796 N N . ALA A 1 104 ? -6.555 -8.333 10.299 1.00 86.88 104 ALA A N 1
ATOM 797 C CA . ALA A 1 104 ? -5.964 -8.647 9.001 1.00 86.88 104 ALA A CA 1
ATOM 798 C C . ALA A 1 104 ? -5.688 -7.376 8.189 1.00 86.88 104 ALA A C 1
ATOM 800 O O . ALA A 1 104 ? -4.564 -7.166 7.735 1.00 86.88 104 ALA A O 1
ATOM 801 N N . HIS A 1 105 ? -6.676 -6.481 8.083 1.00 89.81 105 HIS A N 1
ATOM 802 C CA . HIS A 1 105 ? -6.492 -5.186 7.431 1.00 89.81 105 HIS A CA 1
ATOM 803 C C . HIS A 1 105 ? -5.356 -4.381 8.076 1.00 89.81 105 HIS A C 1
ATOM 805 O O . HIS A 1 105 ? -4.506 -3.838 7.372 1.00 89.81 105 HIS A O 1
ATOM 811 N N . SER A 1 106 ? -5.317 -4.305 9.408 1.00 84.06 106 SER A N 1
ATOM 812 C CA . SER A 1 106 ? -4.309 -3.517 10.126 1.00 84.06 106 SER A CA 1
ATOM 813 C C . SER A 1 106 ? -2.898 -4.075 9.937 1.00 84.06 106 SER A C 1
ATOM 815 O O . SER A 1 106 ? -1.981 -3.314 9.640 1.00 84.06 106 SER A O 1
ATOM 817 N N . VAL A 1 107 ? -2.722 -5.394 10.055 1.00 87.19 107 VAL A N 1
ATOM 818 C CA . VAL A 1 107 ? -1.431 -6.068 9.857 1.00 87.19 107 VAL A CA 1
ATOM 819 C C . VAL A 1 107 ? -0.944 -5.886 8.421 1.00 87.19 107 VAL A C 1
ATOM 821 O O . VAL A 1 107 ? 0.207 -5.502 8.211 1.00 87.19 107 VAL A O 1
ATOM 824 N N . ILE A 1 108 ? -1.822 -6.080 7.431 1.00 89.56 108 ILE A N 1
ATOM 825 C CA . ILE A 1 108 ? -1.473 -5.872 6.022 1.00 89.56 108 ILE A CA 1
ATOM 826 C C . ILE A 1 108 ? -1.043 -4.422 5.783 1.00 89.56 108 ILE A C 1
ATOM 828 O O . ILE A 1 108 ? 0.022 -4.195 5.220 1.00 89.56 108 ILE A O 1
ATOM 832 N N . SER A 1 109 ? -1.831 -3.450 6.249 1.00 86.56 109 SER A N 1
ATOM 833 C CA . SER A 1 109 ? -1.601 -2.023 5.981 1.00 86.56 109 SER A CA 1
ATOM 834 C C . SER A 1 109 ? -0.334 -1.477 6.638 1.00 86.56 109 SER A C 1
ATOM 836 O O . SER A 1 109 ? 0.385 -0.696 6.024 1.00 86.56 109 SER A O 1
ATOM 838 N N . TRP A 1 110 ? -0.067 -1.864 7.889 1.00 82.06 110 TRP A N 1
ATOM 839 C CA . TRP A 1 110 ? 0.979 -1.242 8.711 1.00 82.06 110 TRP A CA 1
ATOM 840 C C . TRP A 1 110 ? 2.279 -2.033 8.792 1.00 82.06 110 TRP A C 1
ATOM 842 O O . TRP A 1 110 ? 3.289 -1.480 9.220 1.00 82.06 110 TRP A O 1
ATOM 852 N N . VAL A 1 111 ? 2.266 -3.313 8.420 1.00 85.44 111 VAL A N 1
ATOM 853 C CA . VAL A 1 111 ? 3.438 -4.187 8.556 1.00 85.44 111 VAL A CA 1
ATOM 854 C C . VAL A 1 111 ? 3.779 -4.836 7.227 1.00 85.44 111 VAL A C 1
ATOM 856 O O . VAL A 1 111 ? 4.866 -4.618 6.697 1.00 85.44 111 VAL A O 1
ATOM 859 N N . VAL A 1 112 ? 2.851 -5.616 6.668 1.00 91.06 112 VAL A N 1
ATOM 860 C CA . VAL A 1 112 ? 3.170 -6.480 5.524 1.00 91.06 112 VAL A CA 1
ATOM 861 C C . VAL A 1 112 ? 3.416 -5.660 4.259 1.00 91.06 112 VAL A C 1
ATOM 863 O O . VAL A 1 112 ? 4.438 -5.864 3.613 1.00 91.06 112 VAL A O 1
ATOM 866 N N . LEU A 1 113 ? 2.538 -4.707 3.921 1.00 91.12 113 LEU A N 1
ATOM 867 C CA . LEU A 1 113 ? 2.705 -3.843 2.745 1.00 91.12 113 LEU A CA 1
ATOM 868 C C . LEU A 1 113 ? 3.995 -3.010 2.799 1.00 91.12 113 LEU A C 1
ATOM 870 O O . LEU A 1 113 ? 4.760 -3.082 1.840 1.00 91.12 113 LEU A O 1
ATOM 874 N N . PRO A 1 114 ? 4.289 -2.277 3.893 1.00 88.38 114 PRO A N 1
ATOM 875 C CA . PRO A 1 114 ? 5.570 -1.604 4.098 1.00 88.38 114 PRO A CA 1
ATOM 876 C C . PRO A 1 114 ? 6.798 -2.468 3.806 1.00 88.38 114 PRO A C 1
ATOM 878 O O . PRO A 1 114 ? 7.663 -2.084 3.020 1.00 88.38 114 PRO A O 1
ATOM 881 N N . LEU A 1 115 ? 6.868 -3.652 4.422 1.00 90.62 115 LEU A N 1
ATOM 882 C CA . LEU A 1 115 ? 8.006 -4.557 4.270 1.00 90.62 115 LEU A CA 1
ATOM 883 C C . LEU A 1 115 ? 8.093 -5.110 2.847 1.00 90.62 115 LEU A C 1
ATOM 885 O O . LEU A 1 115 ? 9.169 -5.109 2.250 1.00 90.62 115 LEU A O 1
ATOM 889 N N . ALA A 1 116 ? 6.962 -5.539 2.286 1.00 93.00 116 ALA A N 1
ATOM 890 C CA . ALA A 1 116 ? 6.902 -6.067 0.931 1.00 93.00 116 ALA A CA 1
ATOM 891 C C . ALA A 1 116 ? 7.298 -5.011 -0.112 1.00 93.00 116 ALA A C 1
ATOM 893 O O . ALA A 1 116 ? 8.009 -5.339 -1.058 1.00 93.00 116 ALA A O 1
ATOM 894 N N . LEU A 1 117 ? 6.913 -3.744 0.082 1.00 90.81 117 LEU A N 1
ATOM 895 C CA . LEU A 1 117 ? 7.302 -2.638 -0.794 1.00 90.81 117 LEU A CA 1
ATOM 896 C C . LEU A 1 117 ? 8.818 -2.422 -0.786 1.00 90.81 117 LEU A C 1
ATOM 898 O O . LEU A 1 117 ? 9.426 -2.310 -1.849 1.00 90.81 117 LEU A O 1
ATOM 902 N N . VAL A 1 118 ? 9.439 -2.405 0.397 1.00 89.69 118 VAL A N 1
ATOM 903 C CA . VAL A 1 118 ? 10.897 -2.266 0.526 1.00 89.69 118 VAL A CA 1
ATOM 904 C C . VAL A 1 118 ? 11.610 -3.429 -0.164 1.00 89.69 118 VAL A C 1
ATOM 906 O O . VAL A 1 118 ? 12.499 -3.197 -0.979 1.00 89.69 118 VAL A O 1
ATOM 909 N N . VAL A 1 119 ? 11.191 -4.671 0.096 1.00 91.06 119 VAL A N 1
ATOM 910 C CA . VAL A 1 119 ? 11.771 -5.864 -0.546 1.00 91.06 119 VAL A CA 1
ATOM 911 C C . VAL A 1 119 ? 11.613 -5.806 -2.066 1.00 91.06 119 VAL A C 1
ATOM 913 O O . VAL A 1 119 ? 12.573 -6.054 -2.794 1.00 91.06 119 VAL A O 1
ATOM 916 N N . MET A 1 120 ? 10.433 -5.429 -2.559 1.00 91.81 120 MET A N 1
ATOM 917 C CA . MET A 1 120 ? 10.160 -5.309 -3.989 1.00 91.81 120 MET A CA 1
ATOM 918 C C . MET A 1 120 ? 11.028 -4.228 -4.645 1.00 91.81 120 MET A C 1
ATOM 920 O O . MET A 1 120 ? 11.596 -4.470 -5.707 1.00 91.81 120 MET A O 1
ATOM 924 N N . ILE A 1 121 ? 11.208 -3.066 -4.019 1.00 87.69 121 ILE A N 1
ATOM 925 C CA . ILE A 1 121 ? 12.077 -2.020 -4.574 1.00 87.69 121 ILE A CA 1
ATOM 926 C C . ILE A 1 121 ? 13.541 -2.461 -4.565 1.00 87.69 121 ILE A C 1
ATOM 928 O O . ILE A 1 121 ? 14.223 -2.305 -5.574 1.00 87.69 121 ILE A O 1
ATOM 932 N N . LEU A 1 122 ? 14.015 -3.063 -3.470 1.00 88.44 122 LEU A N 1
ATOM 933 C CA . LEU A 1 122 ? 15.380 -3.591 -3.390 1.00 88.44 122 LEU A CA 1
ATOM 934 C C . LEU A 1 122 ? 15.633 -4.664 -4.456 1.00 88.44 122 LEU A C 1
ATOM 936 O O . LEU A 1 122 ? 16.696 -4.681 -5.069 1.00 88.44 122 LEU A O 1
ATOM 940 N N . SER A 1 123 ? 14.636 -5.502 -4.744 1.00 92.81 123 SER A N 1
ATOM 941 C CA . SER A 1 123 ? 14.712 -6.492 -5.821 1.00 92.81 123 SER A CA 1
ATOM 942 C C . SER A 1 123 ? 14.836 -5.870 -7.220 1.00 92.81 123 SER A C 1
ATOM 944 O O . SER A 1 123 ? 15.356 -6.496 -8.134 1.00 92.81 123 SER A O 1
ATOM 946 N N . GLY A 1 124 ? 14.443 -4.609 -7.410 1.00 87.44 124 GLY A N 1
ATOM 947 C CA . GLY A 1 124 ? 14.610 -3.912 -8.689 1.00 87.44 124 GLY A CA 1
ATOM 948 C C . GLY A 1 124 ? 16.071 -3.618 -9.055 1.00 87.44 124 GLY A C 1
ATOM 949 O O . GLY A 1 124 ? 16.358 -3.298 -10.209 1.00 87.44 124 GLY A O 1
ATOM 950 N N . PHE A 1 125 ? 17.008 -3.739 -8.108 1.00 86.75 125 PHE A N 1
ATOM 951 C CA . PHE A 1 125 ? 18.415 -3.432 -8.340 1.00 86.75 125 PHE A CA 1
ATOM 952 C C . PHE A 1 125 ? 19.237 -4.677 -8.715 1.00 86.75 125 PHE A C 1
ATOM 954 O O . PHE A 1 125 ? 19.165 -5.684 -8.010 1.00 86.75 125 PHE A O 1
ATOM 961 N N . PRO A 1 126 ? 20.113 -4.605 -9.738 1.00 82.19 126 PRO A N 1
ATOM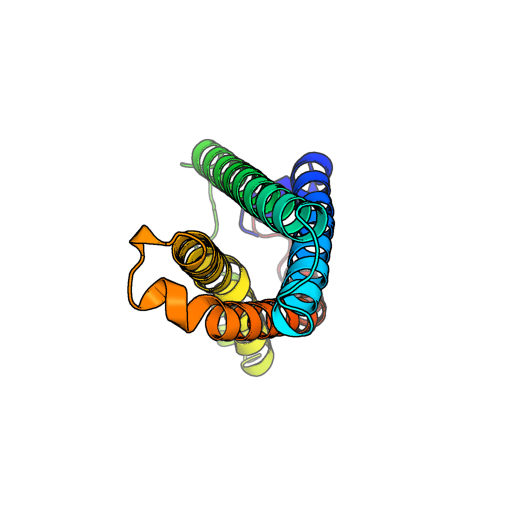 962 C CA . PRO A 1 126 ? 20.940 -5.744 -10.152 1.00 82.19 126 PRO A CA 1
ATOM 963 C C . PRO A 1 126 ? 21.861 -6.292 -9.052 1.00 82.19 126 PRO A C 1
ATOM 965 O O . PRO A 1 126 ? 22.130 -7.489 -9.006 1.00 82.19 126 PRO A O 1
ATOM 968 N N . PHE A 1 127 ? 22.319 -5.437 -8.128 1.00 87.12 127 PHE A N 1
ATOM 969 C CA . PHE A 1 127 ? 23.169 -5.857 -7.007 1.00 87.12 127 PHE A CA 1
ATOM 970 C C . PHE A 1 127 ? 22.437 -6.745 -5.985 1.00 87.12 127 PHE A C 1
ATOM 972 O O . PHE A 1 127 ? 23.082 -7.343 -5.129 1.00 87.12 127 PHE A O 1
ATOM 979 N N . ALA A 1 128 ? 21.105 -6.857 -6.065 1.00 83.44 128 ALA A N 1
ATOM 980 C CA . ALA A 1 128 ? 20.300 -7.684 -5.168 1.00 83.44 128 ALA A CA 1
ATOM 981 C C . ALA A 1 128 ? 20.351 -9.191 -5.507 1.00 83.44 128 ALA A C 1
ATOM 983 O O . ALA A 1 128 ? 19.677 -9.997 -4.861 1.00 83.44 128 ALA A O 1
ATOM 984 N N . GLY A 1 129 ? 21.144 -9.589 -6.511 1.00 87.12 129 GLY A N 1
ATOM 985 C CA . GLY A 1 129 ? 21.448 -10.988 -6.820 1.00 87.12 129 GLY A CA 1
ATOM 986 C C . GLY A 1 129 ? 20.193 -11.824 -7.083 1.00 87.12 129 GLY A C 1
ATOM 987 O O . GLY A 1 129 ? 19.379 -11.486 -7.943 1.00 87.12 129 GLY A O 1
ATOM 988 N N . CYS A 1 130 ? 20.005 -12.906 -6.321 1.00 85.81 130 CYS A N 1
ATOM 989 C CA . CYS A 1 130 ? 18.842 -13.796 -6.446 1.00 85.81 130 CYS A CA 1
ATOM 990 C C . CYS A 1 130 ? 17.502 -13.062 -6.299 1.00 85.81 130 CYS A C 1
ATOM 992 O O . CYS A 1 130 ? 16.521 -13.432 -6.943 1.00 85.81 130 CYS A O 1
ATOM 994 N N . LEU A 1 131 ? 17.458 -11.999 -5.489 1.00 87.75 131 LEU A N 1
ATOM 995 C CA . LEU A 1 131 ? 16.247 -11.212 -5.300 1.00 87.75 131 LEU A CA 1
ATOM 996 C C . LEU A 1 131 ? 15.847 -10.493 -6.599 1.00 87.75 131 LEU A C 1
ATOM 998 O O . LEU A 1 131 ? 14.662 -10.418 -6.908 1.00 87.75 131 LEU A O 1
ATOM 1002 N N . HIS A 1 132 ? 16.824 -10.054 -7.400 1.00 91.94 132 HIS A N 1
ATOM 1003 C CA . HIS A 1 132 ? 16.576 -9.416 -8.693 1.00 91.94 132 HIS A CA 1
ATOM 1004 C C . HIS A 1 132 ? 15.903 -10.348 -9.697 1.00 91.94 132 HIS A C 1
ATOM 1006 O O . HIS A 1 132 ? 14.945 -9.965 -10.364 1.00 91.94 132 HIS A O 1
ATOM 1012 N N . SER A 1 133 ? 16.334 -11.609 -9.732 1.00 88.69 133 SER A N 1
ATOM 1013 C CA . SER A 1 133 ? 15.714 -12.626 -10.592 1.00 88.69 133 SER A CA 1
ATOM 1014 C C . SER A 1 133 ? 14.260 -12.917 -10.195 1.00 88.69 133 SER A C 1
ATOM 1016 O O . SER A 1 133 ? 13.440 -13.257 -11.043 1.00 88.69 133 SER A O 1
ATOM 1018 N N . ALA A 1 134 ? 13.919 -12.747 -8.914 1.00 92.31 134 ALA A N 1
ATOM 1019 C CA . ALA A 1 134 ? 12.565 -12.923 -8.397 1.00 92.31 134 ALA A CA 1
ATOM 1020 C C . ALA A 1 134 ? 11.686 -11.663 -8.508 1.00 92.31 134 ALA A C 1
ATOM 1022 O O . ALA A 1 134 ? 10.505 -11.732 -8.162 1.00 92.31 134 ALA A O 1
ATOM 1023 N N . HIS A 1 135 ? 12.211 -10.529 -8.993 1.00 93.75 135 HIS A N 1
ATOM 1024 C CA . HIS A 1 135 ? 11.489 -9.252 -9.045 1.00 93.75 135 HIS A CA 1
ATOM 1025 C C . HIS A 1 135 ? 10.093 -9.347 -9.691 1.00 93.75 135 HIS A C 1
ATOM 1027 O O . HIS A 1 135 ? 9.145 -8.839 -9.089 1.00 93.75 135 HIS A O 1
ATOM 1033 N N . PRO A 1 136 ? 9.891 -10.052 -10.826 1.00 91.75 136 PRO A N 1
ATOM 1034 C CA . PRO A 1 136 ? 8.556 -10.195 -11.413 1.00 91.75 136 PRO A CA 1
ATOM 1035 C C . PRO A 1 136 ? 7.558 -10.907 -10.488 1.00 91.75 136 PRO A C 1
ATOM 1037 O O . PRO A 1 136 ? 6.411 -10.483 -10.348 1.00 91.75 136 PRO A O 1
ATOM 1040 N N . VAL A 1 137 ? 8.003 -11.972 -9.811 1.00 93.31 137 VAL A N 1
ATOM 1041 C CA . VAL A 1 137 ? 7.173 -12.754 -8.879 1.00 93.31 137 VAL A CA 1
ATOM 1042 C C . VAL A 1 137 ? 6.858 -11.936 -7.627 1.00 93.31 137 VAL A C 1
ATOM 1044 O O . VAL A 1 137 ? 5.715 -11.918 -7.172 1.00 93.31 137 VAL A O 1
ATOM 1047 N N . LEU A 1 138 ? 7.848 -11.212 -7.098 1.00 93.62 138 LEU A N 1
ATOM 1048 C CA . LEU A 1 138 ? 7.671 -10.302 -5.965 1.00 93.62 138 LEU A CA 1
ATOM 1049 C C . LEU A 1 138 ? 6.706 -9.161 -6.309 1.00 93.62 138 LEU A C 1
ATOM 1051 O O . LEU A 1 138 ? 5.849 -8.828 -5.494 1.00 93.62 138 LEU A O 1
ATOM 1055 N N . GLY A 1 139 ? 6.791 -8.622 -7.528 1.00 93.19 139 GLY A N 1
ATOM 1056 C CA . GLY A 1 139 ? 5.853 -7.635 -8.055 1.00 93.19 139 GLY A CA 1
ATOM 1057 C C . GLY A 1 139 ? 4.420 -8.160 -8.088 1.00 93.19 139 GLY A C 1
ATOM 1058 O O . GLY A 1 139 ? 3.516 -7.522 -7.551 1.00 93.19 139 GLY A O 1
ATOM 1059 N N . ALA A 1 140 ? 4.205 -9.359 -8.633 1.00 93.12 140 ALA A N 1
ATOM 1060 C CA . ALA A 1 140 ? 2.884 -9.987 -8.657 1.00 93.12 140 ALA A CA 1
ATOM 1061 C C . ALA A 1 140 ? 2.329 -10.238 -7.241 1.00 93.12 140 ALA A C 1
ATOM 1063 O O . ALA A 1 140 ? 1.175 -9.914 -6.956 1.00 93.12 140 ALA A O 1
ATOM 1064 N N . ALA A 1 141 ? 3.159 -10.756 -6.330 1.00 94.50 141 ALA A N 1
ATOM 1065 C CA . ALA A 1 141 ? 2.782 -10.967 -4.934 1.00 94.50 141 ALA A CA 1
ATOM 1066 C C . ALA A 1 141 ? 2.412 -9.650 -4.232 1.00 94.50 141 ALA A C 1
ATOM 1068 O O . ALA A 1 141 ? 1.429 -9.591 -3.491 1.00 94.50 141 ALA A O 1
ATOM 1069 N N . PHE A 1 142 ? 3.156 -8.575 -4.504 1.00 95.00 142 PHE A N 1
ATOM 1070 C CA . PHE A 1 142 ? 2.857 -7.252 -3.972 1.00 95.00 142 PHE A CA 1
ATOM 1071 C C . PHE A 1 142 ? 1.522 -6.709 -4.495 1.00 95.00 142 PHE A C 1
ATOM 1073 O O . PHE A 1 142 ? 0.729 -6.192 -3.710 1.00 95.00 142 PHE A O 1
ATOM 1080 N N . VAL A 1 143 ? 1.215 -6.884 -5.785 1.00 95.56 143 VAL A N 1
ATOM 1081 C CA . VAL A 1 143 ? -0.087 -6.497 -6.359 1.00 95.56 143 VAL A CA 1
ATOM 1082 C C . VAL A 1 143 ? -1.241 -7.234 -5.672 1.00 95.56 143 VAL A C 1
ATOM 1084 O O . VAL A 1 143 ? -2.237 -6.606 -5.313 1.00 95.56 143 VAL A O 1
ATOM 1087 N N . ILE A 1 144 ? -1.100 -8.540 -5.422 1.00 95.69 144 ILE A N 1
ATOM 1088 C CA . ILE A 1 144 ? -2.105 -9.330 -4.689 1.00 95.69 144 ILE A CA 1
ATOM 1089 C C . ILE A 1 144 ? -2.290 -8.790 -3.266 1.00 95.69 144 ILE A C 1
ATOM 1091 O O . ILE A 1 144 ? -3.419 -8.657 -2.791 1.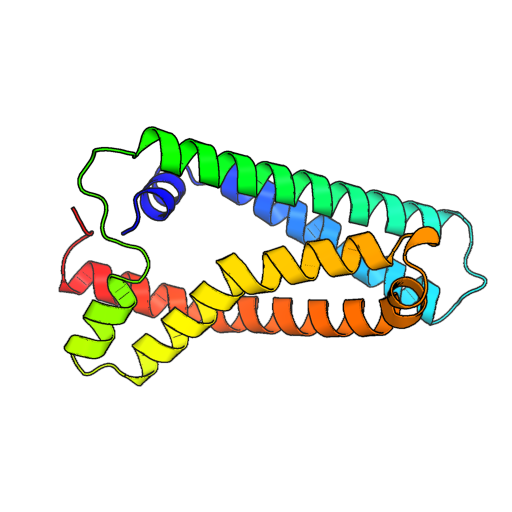00 95.69 144 ILE A O 1
ATOM 1095 N N . LEU A 1 145 ? -1.196 -8.439 -2.589 1.00 95.56 145 LEU A N 1
ATOM 1096 C CA . LEU A 1 145 ? -1.242 -7.875 -1.244 1.00 95.56 145 LEU A CA 1
ATOM 1097 C C . LEU A 1 145 ? -1.941 -6.505 -1.212 1.00 95.56 145 LEU A C 1
ATOM 1099 O O . LEU A 1 145 ? -2.743 -6.250 -0.311 1.00 95.56 145 LEU A O 1
ATOM 1103 N N . VAL A 1 146 ? -1.690 -5.645 -2.206 1.00 94.62 146 VAL A N 1
ATOM 1104 C CA . VAL A 1 146 ? -2.401 -4.365 -2.362 1.00 94.62 146 VAL A CA 1
ATOM 1105 C C . VAL A 1 146 ? -3.889 -4.605 -2.616 1.00 94.62 146 VAL A C 1
ATOM 1107 O O . VAL A 1 146 ? -4.720 -3.977 -1.966 1.00 94.62 146 VAL A O 1
ATOM 1110 N N . ALA A 1 147 ? -4.249 -5.558 -3.479 1.00 95.06 147 ALA A N 1
ATOM 1111 C CA . ALA A 1 147 ? -5.648 -5.909 -3.716 1.00 95.06 147 ALA A CA 1
ATOM 1112 C C . ALA A 1 147 ? -6.342 -6.393 -2.429 1.00 95.06 147 ALA A C 1
ATOM 1114 O O . ALA A 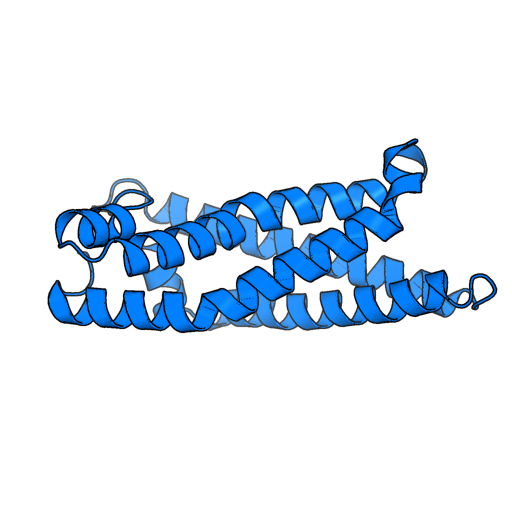1 147 ? -7.452 -5.954 -2.121 1.00 95.06 147 ALA A O 1
ATOM 1115 N N . ALA A 1 148 ? -5.674 -7.235 -1.633 1.00 94.00 148 ALA A N 1
ATOM 1116 C CA . ALA A 1 148 ? -6.182 -7.685 -0.339 1.00 94.00 148 ALA A CA 1
ATOM 1117 C C . ALA A 1 148 ? -6.395 -6.512 0.635 1.00 94.00 148 ALA A C 1
ATOM 1119 O O . ALA A 1 148 ? -7.448 -6.423 1.269 1.00 94.00 148 ALA A O 1
ATOM 1120 N N . HIS A 1 149 ? -5.441 -5.579 0.716 1.00 93.44 149 HIS A N 1
ATOM 1121 C CA . HIS A 1 149 ? -5.589 -4.344 1.489 1.00 93.44 149 HIS A CA 1
ATOM 1122 C C . HIS A 1 149 ? -6.818 -3.538 1.048 1.00 93.44 149 HIS A C 1
ATOM 1124 O O . HIS A 1 149 ? -7.653 -3.182 1.881 1.00 93.44 149 HIS A O 1
ATOM 1130 N N . THR A 1 150 ? -6.976 -3.309 -0.257 1.00 92.38 150 THR A N 1
ATOM 1131 C CA . THR A 1 150 ? -8.102 -2.549 -0.809 1.00 92.38 150 THR A CA 1
ATOM 1132 C C . THR A 1 150 ? -9.441 -3.214 -0.496 1.00 92.38 150 THR A C 1
ATOM 1134 O O . THR A 1 150 ? -10.350 -2.541 -0.008 1.00 92.38 150 THR A O 1
ATOM 1137 N N . VAL A 1 151 ? -9.568 -4.529 -0.698 1.00 94.06 151 VAL A N 1
ATOM 1138 C CA . VAL A 1 151 ? -10.811 -5.273 -0.418 1.00 94.06 151 VAL A CA 1
ATOM 1139 C C . VAL A 1 151 ? -11.168 -5.229 1.068 1.00 94.06 151 VAL A C 1
ATOM 1141 O O . VAL A 1 151 ? -12.337 -5.068 1.420 1.00 94.06 151 VAL A O 1
ATOM 1144 N N . LEU A 1 152 ? -10.173 -5.326 1.953 1.00 91.50 152 LEU A N 1
ATOM 1145 C CA . LEU A 1 152 ? -10.387 -5.284 3.399 1.00 91.50 152 LEU A CA 1
ATOM 1146 C C . LEU A 1 152 ? -10.623 -3.864 3.942 1.00 91.50 152 LEU A C 1
ATOM 1148 O O . LEU A 1 152 ? -11.184 -3.722 5.029 1.00 91.50 152 LEU A O 1
ATOM 1152 N N . SER A 1 153 ? -10.255 -2.816 3.199 1.00 89.56 153 SER A N 1
ATOM 1153 C CA . SER A 1 153 ? -10.374 -1.422 3.653 1.00 89.56 153 SER A CA 1
ATOM 1154 C C . SER A 1 153 ? -11.820 -0.996 3.934 1.00 89.56 153 SER A C 1
ATOM 1156 O O . SER A 1 153 ? -12.098 -0.348 4.946 1.00 89.56 153 SER A O 1
ATOM 1158 N N . VAL A 1 154 ? -12.770 -1.415 3.089 1.00 90.38 154 VAL A N 1
ATOM 1159 C CA . VAL A 1 154 ? -14.198 -1.092 3.228 1.00 90.38 154 VAL A CA 1
ATOM 1160 C C . VAL A 1 154 ? -14.816 -1.732 4.478 1.00 90.38 154 VAL A C 1
ATOM 1162 O O . VAL A 1 154 ? -15.379 -0.994 5.293 1.00 90.38 154 VAL A O 1
ATOM 1165 N N . PRO A 1 155 ? -14.742 -3.063 4.690 1.00 90.00 155 PRO A N 1
ATOM 1166 C CA . PRO A 1 155 ? -15.294 -3.666 5.896 1.00 90.00 155 PRO A CA 1
ATOM 1167 C C . PRO A 1 155 ? -14.553 -3.206 7.158 1.00 90.00 155 PRO A C 1
ATOM 1169 O O . PRO A 1 155 ? -15.214 -2.902 8.149 1.00 90.00 155 PRO A O 1
ATOM 1172 N N . ALA A 1 156 ? -13.224 -3.045 7.125 1.00 86.12 156 ALA A N 1
ATOM 1173 C CA . ALA A 1 156 ? -12.471 -2.524 8.269 1.00 86.12 156 ALA A CA 1
ATOM 1174 C C . ALA A 1 156 ? -12.917 -1.105 8.661 1.00 86.12 156 ALA A C 1
ATOM 1176 O O . ALA A 1 156 ? -13.054 -0.802 9.849 1.00 86.12 156 ALA A O 1
ATOM 1177 N N . ARG A 1 157 ? -13.210 -0.245 7.675 1.00 85.06 157 ARG A N 1
ATOM 1178 C CA . ARG A 1 157 ? -13.781 1.085 7.912 1.00 85.06 157 ARG A CA 1
ATOM 1179 C C . ARG A 1 157 ? -15.166 1.009 8.555 1.00 85.06 157 ARG A C 1
ATOM 1181 O O . ARG A 1 157 ? -15.407 1.736 9.513 1.00 85.06 157 ARG A O 1
ATOM 1188 N N . ARG A 1 158 ? -16.060 0.149 8.060 1.00 86.31 158 ARG A N 1
ATOM 1189 C CA . ARG A 1 158 ? -17.412 -0.008 8.630 1.00 86.31 158 ARG A CA 1
ATOM 1190 C C . ARG A 1 158 ? -17.365 -0.491 10.079 1.00 86.31 158 ARG A C 1
ATOM 1192 O O . ARG A 1 158 ? -18.038 0.079 10.928 1.00 86.31 158 ARG A O 1
ATOM 1199 N N . ILE A 1 159 ? -16.528 -1.492 10.362 1.00 83.88 159 ILE A N 1
ATOM 1200 C CA . ILE A 1 159 ? -16.299 -2.016 11.717 1.00 83.88 159 ILE A CA 1
ATOM 1201 C C . ILE A 1 159 ? -15.797 -0.902 12.640 1.00 83.88 159 ILE A C 1
ATOM 1203 O O . ILE A 1 159 ? -16.276 -0.754 13.762 1.00 83.88 159 ILE A O 1
ATOM 1207 N N . ARG A 1 160 ? -14.859 -0.081 12.154 1.00 78.12 160 ARG A N 1
ATOM 1208 C CA . ARG A 1 160 ? -14.362 1.081 12.891 1.00 78.12 160 ARG A CA 1
ATOM 1209 C C . ARG A 1 160 ? -15.474 2.075 13.218 1.00 78.12 160 ARG A C 1
ATOM 1211 O O . ARG A 1 160 ? -15.615 2.446 14.377 1.00 78.12 160 ARG A O 1
ATOM 1218 N N . GLU A 1 161 ? -16.238 2.499 12.215 1.00 80.75 161 GLU A N 1
ATOM 1219 C CA . GLU A 1 161 ? -17.325 3.468 12.394 1.00 80.75 161 GLU A CA 1
ATOM 1220 C C . GLU A 1 161 ? -18.377 2.954 13.384 1.00 80.75 161 GLU A C 1
ATOM 1222 O O . GLU A 1 161 ? -18.849 3.711 14.227 1.00 80.75 161 GLU A O 1
ATOM 1227 N N . GLU A 1 162 ? -18.704 1.662 13.335 1.00 80.25 162 GLU A N 1
ATOM 1228 C CA . GLU A 1 162 ? -19.637 1.037 14.273 1.00 80.25 162 GLU A CA 1
ATOM 1229 C C . GLU A 1 162 ? -19.083 0.976 15.705 1.00 80.25 162 GLU A C 1
ATOM 1231 O O . GLU A 1 162 ? -19.797 1.278 16.662 1.00 80.25 162 GLU A O 1
ATOM 1236 N N . MET A 1 163 ? -17.798 0.651 15.869 1.00 74.12 163 MET A N 1
ATOM 1237 C CA . MET A 1 163 ? -17.141 0.675 17.178 1.00 74.12 163 MET A CA 1
ATOM 1238 C C . MET A 1 163 ? -17.131 2.074 17.791 1.00 74.12 163 MET A C 1
ATOM 1240 O O . MET A 1 163 ? -17.451 2.218 18.972 1.00 74.12 163 MET A O 1
ATOM 1244 N N . ASP A 1 164 ? -16.812 3.087 16.983 1.00 74.12 164 ASP A N 1
ATOM 1245 C CA . ASP A 1 164 ? -16.776 4.483 17.417 1.00 74.12 164 ASP A CA 1
ATOM 1246 C C . ASP A 1 164 ? -18.193 4.993 17.783 1.00 74.12 164 ASP A C 1
ATOM 1248 O O . ASP A 1 164 ? -18.329 5.815 18.689 1.00 74.12 164 ASP A O 1
ATOM 1252 N N . ARG A 1 165 ? -19.266 4.479 17.151 1.00 77.38 165 ARG A N 1
ATOM 1253 C CA . ARG A 1 165 ? -20.661 4.760 17.560 1.00 77.38 165 ARG A CA 1
ATOM 1254 C C . ARG A 1 165 ? -21.028 4.130 18.901 1.00 77.38 165 ARG A C 1
ATOM 1256 O O . ARG A 1 165 ? -21.709 4.767 19.696 1.00 77.38 165 ARG A O 1
ATOM 1263 N N . ARG A 1 166 ? -20.625 2.878 19.140 1.00 73.88 166 ARG A N 1
ATOM 1264 C CA . ARG A 1 166 ? -21.041 2.111 20.330 1.00 73.88 166 ARG A CA 1
ATOM 1265 C C . ARG A 1 166 ? -20.312 2.507 21.607 1.00 73.88 166 ARG A C 1
ATOM 1267 O O . ARG A 1 166 ? -20.908 2.466 22.674 1.00 73.88 166 ARG A O 1
ATOM 1274 N N . HIS A 1 167 ? -19.036 2.865 21.500 1.00 68.62 167 HIS A N 1
ATOM 1275 C CA . HIS A 1 167 ? -18.166 3.085 22.661 1.00 68.62 167 HIS A CA 1
ATOM 1276 C C . HIS A 1 167 ? -17.682 4.538 22.772 1.00 68.62 167 HIS A C 1
ATOM 1278 O O . HIS A 1 167 ? -16.873 4.854 23.642 1.00 68.62 167 HIS A O 1
ATOM 1284 N N . GLY A 1 168 ? -18.178 5.419 21.896 1.00 61.53 168 GLY A N 1
ATOM 1285 C CA . GLY A 1 168 ? -17.638 6.759 21.703 1.00 61.53 168 GLY A CA 1
ATOM 1286 C C . GLY A 1 168 ? -16.280 6.745 20.982 1.00 61.53 168 GLY A C 1
ATOM 1287 O O . GLY A 1 168 ? -15.631 5.699 20.862 1.00 61.53 168 GLY A O 1
ATOM 1288 N N . PRO A 1 169 ? -15.817 7.901 20.470 1.00 57.28 169 PRO A N 1
ATOM 1289 C CA . PRO A 1 169 ? -14.438 8.032 20.015 1.00 57.28 169 PRO A CA 1
ATOM 1290 C C . PRO A 1 169 ? -13.508 7.748 21.203 1.00 57.28 169 PRO A C 1
ATOM 1292 O O . PRO A 1 169 ? -13.739 8.263 22.295 1.00 57.28 169 PRO A O 1
ATOM 1295 N N . ALA A 1 170 ? -12.486 6.905 21.025 1.00 54.41 170 ALA A N 1
ATOM 1296 C CA . ALA A 1 170 ? -11.583 6.606 22.141 1.00 54.41 170 ALA A CA 1
ATOM 1297 C C . ALA A 1 170 ? -10.878 7.895 22.596 1.00 54.41 170 ALA A C 1
ATOM 1299 O O . ALA A 1 170 ? -10.263 8.562 21.765 1.00 54.41 170 ALA A O 1
ATOM 1300 N N . ALA A 1 171 ? -11.001 8.218 23.883 1.00 44.38 171 ALA A N 1
ATOM 1301 C CA . ALA A 1 171 ? -10.471 9.432 24.504 1.00 44.38 171 ALA A CA 1
ATOM 1302 C C . ALA A 1 171 ? -8.937 9.439 24.667 1.00 44.38 171 ALA A C 1
ATOM 1304 O O . ALA A 1 171 ? -8.348 8.385 25.011 1.00 44.38 171 ALA A O 1
#

Secondary structure (DSSP, 8-state):
--HHHHHHHHSHHHHHHHHHHHHHHHHHHHHHHHHHHH-TT--HHHHHHHHHHHHHHHHHHHHHHHHHHHHHHHTTTS--PPTTHHHHHHHHTT-HHHHHHHHHHHHIIIIIHHHHHHHHHHHTSGGGTHHHHTHHHHHHHHHHHHHHHHHHHHHHHHHHHHHHHHH-S--

Foldseek 3Di:
DFVLVVCCVVVVPPLVVLVVLLVVLLVQLVVLLVCCVVPVVDDPVSVVSNVVSLVSNVVSLVVNVVVSVVSVVVCPPPPGQDVCNLLCVCVVVVVPVLSVLLVLLCCLVPPVLVVLSVLLSCLCDPVSPPSVVCNVVSSVVSVVSVVSNVVSVVSNVVSVVVVCVPPNDRD

Sequence (171 aa):
MTRLEDHYRLHPFPFFVVHMAGIVAFLASIISGIMLMTNPSLDNTAHMVHRISSAALLLLFVAGMAEAVIVKARSAGRSNPPFGYRYHALADSGFKRDAAIYAAHSVISWVVLPLALVVMILSGFPFAGCLHSAHPVLGAAFVILVAAHTVLSVPARRIREEMDRRHGPAA

Radius of gyration: 18.62 Å; chains: 1; bounding box: 44×31×53 Å

pLDDT: mean 81.87, std 12.7, range [44.38, 96.38]